Protein AF-E1YMV3-F1 (afdb_monomer_lite)

Structure (mmCIF, N/CA/C/O backbone):
data_AF-E1YMV3-F1
#
_entry.id   AF-E1YMV3-F1
#
loop_
_atom_site.group_PDB
_atom_site.id
_atom_site.type_symbol
_atom_site.label_atom_id
_atom_site.label_alt_id
_atom_site.label_comp_id
_atom_site.label_asym_id
_atom_site.label_entity_id
_atom_site.label_seq_id
_atom_site.pdbx_PDB_ins_code
_atom_site.Cartn_x
_atom_site.Cartn_y
_atom_site.Cartn_z
_atom_site.occupancy
_atom_site.B_iso_or_equiv
_atom_site.auth_seq_id
_atom_site.auth_comp_id
_atom_site.auth_asym_id
_atom_site.auth_atom_id
_atom_site.pdbx_PDB_model_num
ATOM 1 N N . MET A 1 1 ? -2.295 -1.843 -20.669 1.00 84.31 1 MET A N 1
ATOM 2 C CA . MET A 1 1 ? -0.876 -1.654 -20.271 1.00 84.31 1 MET A CA 1
ATOM 3 C C . MET A 1 1 ? -0.153 -2.985 -20.143 1.00 84.31 1 MET A C 1
ATOM 5 O O . MET A 1 1 ? 0.950 -3.096 -20.660 1.00 84.31 1 MET A O 1
ATOM 9 N N . LEU A 1 2 ? -0.796 -4.000 -19.557 1.00 87.81 2 LEU A N 1
ATOM 10 C CA . LEU A 1 2 ? -0.276 -5.368 -19.512 1.00 87.81 2 LEU A CA 1
ATOM 11 C C . LEU A 1 2 ? -0.011 -5.968 -20.907 1.00 87.81 2 LEU A C 1
ATOM 13 O O . LEU A 1 2 ? 1.105 -6.390 -21.180 1.00 87.81 2 LEU A O 1
ATOM 17 N N . GLU A 1 3 ? -0.983 -5.900 -21.824 1.00 93.12 3 GLU A N 1
ATOM 18 C CA . GLU A 1 3 ? -0.816 -6.355 -23.223 1.00 93.12 3 GLU A CA 1
ATOM 19 C C . GLU A 1 3 ? 0.277 -5.584 -23.975 1.00 93.12 3 GLU A C 1
ATOM 21 O O . GLU A 1 3 ? 0.974 -6.127 -24.826 1.00 93.12 3 GLU A O 1
ATOM 26 N N . LYS A 1 4 ? 0.473 -4.313 -23.602 1.00 94.38 4 LYS A N 1
ATOM 27 C CA . LYS A 1 4 ? 1.541 -3.448 -24.121 1.00 94.38 4 LYS A CA 1
ATOM 28 C C . LYS A 1 4 ? 2.890 -3.688 -23.429 1.00 94.38 4 LYS A C 1
ATOM 30 O O . LYS A 1 4 ? 3.837 -2.967 -23.702 1.00 94.38 4 LYS A O 1
ATOM 35 N N . ARG A 1 5 ? 2.984 -4.680 -22.535 1.00 91.81 5 ARG A N 1
ATOM 36 C CA . ARG A 1 5 ? 4.198 -5.076 -21.798 1.00 91.81 5 ARG A CA 1
ATOM 37 C C . ARG A 1 5 ? 4.807 -3.976 -20.922 1.00 91.81 5 ARG A C 1
ATOM 39 O O . ARG A 1 5 ? 5.992 -3.998 -20.610 1.00 91.81 5 ARG A O 1
ATOM 46 N N . HIS A 1 6 ? 3.997 -3.017 -20.476 1.00 93.06 6 HIS A N 1
ATOM 47 C CA . HIS A 1 6 ? 4.440 -1.952 -19.572 1.00 93.06 6 HIS A CA 1
ATOM 48 C C . 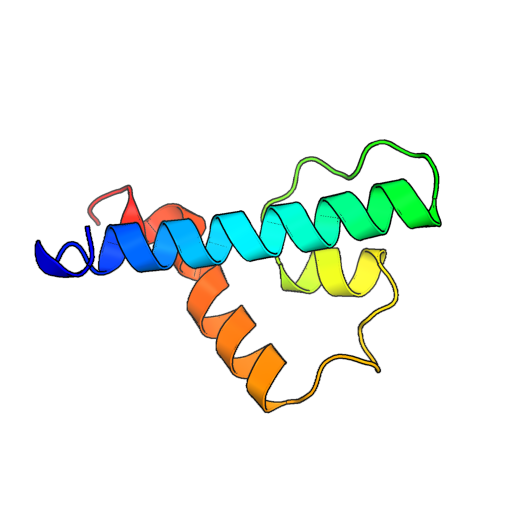HIS A 1 6 ? 4.424 -2.441 -18.112 1.00 93.06 6 HIS A C 1
ATOM 50 O O . HIS A 1 6 ? 3.633 -1.966 -17.295 1.00 93.06 6 HIS A O 1
ATOM 56 N N . TYR A 1 7 ? 5.259 -3.431 -17.787 1.00 93.00 7 TYR A N 1
ATOM 57 C CA . TYR A 1 7 ? 5.187 -4.162 -16.515 1.00 93.00 7 TYR A CA 1
ATOM 58 C C . TYR A 1 7 ? 5.541 -3.314 -15.289 1.00 93.00 7 TYR A C 1
ATOM 60 O O . TYR A 1 7 ? 4.860 -3.422 -14.276 1.00 93.00 7 TYR A O 1
ATOM 68 N N . LEU A 1 8 ? 6.518 -2.406 -15.392 1.00 92.31 8 LEU A N 1
ATOM 69 C CA . LEU A 1 8 ? 6.844 -1.482 -14.295 1.00 92.31 8 LEU A CA 1
ATOM 70 C C . LEU A 1 8 ? 5.645 -0.598 -13.932 1.00 92.31 8 LEU A C 1
ATOM 72 O O . LEU A 1 8 ? 5.274 -0.485 -12.767 1.00 92.31 8 LEU A O 1
ATOM 76 N N . TYR A 1 9 ? 4.971 -0.043 -14.941 1.00 93.56 9 TYR A N 1
ATOM 77 C CA . TYR A 1 9 ? 3.755 0.738 -14.726 1.00 93.56 9 TYR A CA 1
ATOM 78 C C . TYR A 1 9 ? 2.626 -0.103 -14.120 1.00 93.56 9 TYR A C 1
ATOM 80 O O . TYR A 1 9 ? 1.897 0.378 -13.256 1.00 93.56 9 TYR A O 1
ATOM 88 N N . MET A 1 10 ? 2.482 -1.362 -14.545 1.00 95.31 10 MET A N 1
ATOM 89 C CA . MET A 1 10 ? 1.519 -2.278 -13.928 1.00 95.31 10 MET A CA 1
ATOM 90 C C . MET A 1 10 ? 1.843 -2.518 -12.449 1.00 95.31 10 MET A C 1
ATOM 92 O O . MET A 1 10 ? 0.940 -2.435 -11.625 1.00 95.31 10 MET A O 1
ATOM 96 N N . GLY A 1 11 ? 3.115 -2.721 -12.102 1.00 95.19 11 GLY A N 1
ATOM 97 C CA . GLY A 1 11 ? 3.562 -2.852 -10.716 1.00 95.19 11 GLY A CA 1
ATOM 98 C C . GLY A 1 11 ? 3.258 -1.615 -9.866 1.00 95.19 11 GLY A C 1
ATOM 99 O O . GLY A 1 11 ? 2.713 -1.730 -8.769 1.00 95.19 11 GLY A O 1
ATOM 100 N N . PHE A 1 12 ? 3.496 -0.417 -10.410 1.00 96.06 12 PHE A N 1
ATOM 101 C CA . PHE A 1 12 ? 3.080 0.839 -9.777 1.00 96.06 12 PHE A CA 1
ATOM 102 C C . PHE A 1 12 ? 1.562 0.898 -9.539 1.00 96.06 12 PHE A C 1
ATOM 104 O O . PHE A 1 12 ? 1.112 1.328 -8.477 1.00 96.06 12 PHE A O 1
ATOM 111 N N . MET A 1 13 ? 0.758 0.438 -10.499 1.00 97.00 13 MET A N 1
ATOM 112 C CA . MET A 1 13 ? -0.699 0.403 -10.353 1.00 97.00 13 MET A CA 1
ATOM 113 C C . MET A 1 13 ? -1.171 -0.610 -9.309 1.00 97.00 13 MET A C 1
ATOM 115 O O . MET A 1 13 ? -2.113 -0.314 -8.569 1.00 97.00 13 MET A O 1
ATOM 119 N N . CYS A 1 14 ? -0.507 -1.761 -9.190 1.00 97.06 14 CYS A N 1
ATOM 120 C CA . CYS A 1 14 ? -0.760 -2.708 -8.106 1.00 97.06 14 CYS A CA 1
ATOM 121 C C . CYS A 1 14 ? -0.472 -2.065 -6.742 1.00 97.06 14 CYS A C 1
ATOM 123 O O . CYS A 1 14 ? -1.340 -2.088 -5.870 1.00 97.06 14 CYS A O 1
ATOM 125 N N . HIS A 1 15 ? 0.678 -1.394 -6.591 1.00 97.88 15 HIS A N 1
ATOM 126 C CA . HIS A 1 15 ? 1.005 -0.638 -5.378 1.00 97.88 15 HIS A CA 1
ATOM 127 C C . HIS A 1 15 ? -0.091 0.385 -5.032 1.00 97.88 15 HIS A C 1
ATOM 129 O O . HIS A 1 15 ? -0.604 0.398 -3.913 1.00 97.88 15 HIS A O 1
ATOM 135 N N . GLN A 1 16 ? -0.491 1.224 -5.998 1.00 97.69 16 GLN A N 1
ATOM 136 C CA . GLN A 1 16 ? -1.522 2.247 -5.781 1.00 97.69 16 GLN A CA 1
ATOM 137 C C . GLN A 1 16 ? -2.872 1.637 -5.391 1.00 97.69 16 GLN A C 1
ATOM 139 O O . GLN A 1 16 ? -3.544 2.159 -4.504 1.00 97.69 16 GLN A O 1
ATOM 144 N N . SER A 1 17 ? -3.261 0.522 -6.011 1.00 98.19 17 SER A N 1
ATOM 145 C CA . SER A 1 17 ? -4.528 -0.155 -5.712 1.00 98.19 17 SER A CA 1
ATOM 146 C C . SER A 1 17 ? -4.571 -0.648 -4.263 1.00 98.19 17 SER A C 1
ATOM 148 O O . SER A 1 17 ? -5.540 -0.383 -3.548 1.00 98.19 17 SER A O 1
ATOM 150 N N . VAL A 1 18 ? -3.489 -1.281 -3.798 1.00 97.94 18 VAL A N 1
ATOM 151 C CA . VAL A 1 18 ? -3.363 -1.738 -2.407 1.00 97.94 18 VAL A CA 1
ATOM 152 C C . VAL A 1 18 ? -3.330 -0.556 -1.435 1.00 97.94 18 VAL A C 1
ATOM 154 O O . VAL A 1 18 ? -4.039 -0.573 -0.428 1.00 97.94 18 VAL A O 1
ATOM 157 N N . GLU A 1 19 ? -2.587 0.510 -1.749 1.00 98.38 19 GLU A N 1
ATOM 158 C CA . GLU A 1 19 ? -2.549 1.722 -0.922 1.00 98.38 19 GLU A CA 1
ATOM 159 C C . GLU A 1 19 ? -3.953 2.312 -0.725 1.00 98.38 19 GLU A C 1
ATOM 161 O O . GLU A 1 19 ? -4.340 2.640 0.400 1.00 98.38 19 GLU A O 1
ATOM 166 N N . LYS A 1 20 ? -4.735 2.449 -1.807 1.00 98.19 20 LYS A N 1
ATOM 167 C CA . LYS A 1 20 ? -6.094 3.005 -1.726 1.00 98.19 20 LYS A CA 1
ATOM 168 C C . LYS A 1 20 ? -7.032 2.107 -0.939 1.00 98.19 20 LYS A C 1
ATOM 170 O O . LYS A 1 20 ? -7.815 2.635 -0.153 1.00 98.19 20 LYS A O 1
ATOM 175 N N . MET A 1 21 ? -6.922 0.789 -1.084 1.00 98.06 21 MET A N 1
ATOM 176 C CA . MET A 1 21 ? -7.697 -0.157 -0.284 1.00 98.06 21 MET A CA 1
ATOM 177 C C . MET A 1 21 ? -7.402 0.003 1.214 1.00 98.06 21 MET A C 1
ATOM 179 O O . MET A 1 21 ? -8.327 0.186 2.002 1.00 98.06 21 MET A O 1
ATOM 183 N N . LEU A 1 22 ? -6.128 0.018 1.615 1.00 98.25 22 LEU A N 1
ATOM 184 C CA . LEU A 1 22 ? -5.747 0.183 3.023 1.00 98.25 22 LEU A CA 1
ATOM 185 C C . LEU A 1 22 ? -6.187 1.544 3.581 1.00 98.25 22 LEU A C 1
ATOM 187 O O . LEU A 1 22 ? -6.704 1.630 4.695 1.00 98.25 22 LEU A O 1
ATOM 191 N N . LYS A 1 23 ? -6.049 2.615 2.791 1.00 98.38 23 LYS A N 1
ATOM 192 C CA . LYS A 1 23 ? -6.534 3.952 3.162 1.00 98.38 23 LYS A CA 1
ATOM 193 C C . LYS A 1 23 ? -8.058 4.000 3.295 1.00 98.38 23 LYS A C 1
ATOM 195 O O . LYS A 1 23 ? -8.553 4.636 4.221 1.00 98.38 23 LYS A O 1
ATOM 200 N N . ALA A 1 24 ? -8.799 3.308 2.431 1.00 98.38 24 ALA A N 1
ATOM 201 C CA . ALA A 1 24 ? -10.251 3.192 2.541 1.00 98.38 24 ALA A CA 1
ATOM 202 C C . ALA A 1 24 ? -10.664 2.431 3.809 1.00 98.38 24 ALA A C 1
ATOM 204 O O . ALA A 1 24 ? -11.554 2.886 4.523 1.00 98.38 24 ALA A O 1
ATOM 205 N N . ILE A 1 25 ? -9.976 1.333 4.141 1.00 98.19 25 ILE A N 1
ATOM 206 C CA . ILE A 1 25 ? -10.195 0.584 5.388 1.00 98.19 25 ILE A CA 1
ATOM 207 C C . ILE A 1 25 ? -9.929 1.475 6.606 1.00 98.19 25 ILE A C 1
ATOM 209 O O . ILE A 1 25 ? -10.716 1.472 7.550 1.00 98.19 25 ILE A O 1
ATOM 213 N N . TYR A 1 26 ? -8.861 2.277 6.579 1.00 98.50 26 TYR A N 1
ATOM 214 C CA . TYR A 1 26 ? -8.564 3.232 7.646 1.00 98.50 26 TYR A CA 1
ATOM 215 C C . TYR A 1 26 ? -9.709 4.239 7.840 1.00 98.50 26 TYR A C 1
ATOM 217 O O . TYR A 1 26 ? -10.194 4.412 8.957 1.00 98.50 26 TYR A O 1
ATOM 225 N N . VAL A 1 27 ? -10.194 4.859 6.757 1.00 98.44 27 VAL A N 1
ATOM 226 C CA . VAL A 1 27 ? -11.337 5.789 6.817 1.00 98.44 27 VAL A CA 1
ATOM 227 C C . VAL A 1 27 ? -12.584 5.087 7.350 1.00 98.44 27 VAL A C 1
ATOM 229 O O . VAL A 1 27 ? -13.239 5.615 8.241 1.00 98.44 27 VAL A O 1
ATOM 232 N N . ALA A 1 28 ? -12.895 3.891 6.850 1.00 98.25 28 ALA A N 1
ATOM 233 C CA . ALA A 1 28 ? -14.072 3.136 7.268 1.00 98.25 28 ALA A CA 1
ATOM 234 C C . ALA A 1 28 ? -14.029 2.754 8.757 1.00 98.25 28 ALA A C 1
ATOM 236 O O . ALA A 1 28 ? -15.061 2.750 9.421 1.00 98.25 28 ALA A O 1
ATOM 237 N N . LYS A 1 29 ? -12.839 2.448 9.289 1.00 97.56 29 LYS A N 1
ATOM 238 C CA . LYS A 1 29 ? -12.654 2.014 10.678 1.00 97.56 29 LYS A CA 1
ATOM 239 C C . LYS A 1 29 ? -12.587 3.171 11.672 1.00 97.56 29 LYS A C 1
ATOM 241 O O . LYS A 1 29 ? -13.087 3.035 12.784 1.00 97.56 29 LYS A O 1
ATOM 246 N N . PHE A 1 30 ? -11.952 4.281 11.299 1.00 97.25 30 PHE A N 1
ATOM 247 C CA . PHE A 1 30 ? -11.648 5.370 12.235 1.00 97.25 30 PHE A CA 1
ATOM 248 C C . PHE A 1 30 ? -12.418 6.663 11.956 1.00 97.25 30 PHE A C 1
ATOM 250 O O . PHE A 1 30 ? -12.438 7.541 12.811 1.00 97.25 30 PHE A O 1
ATOM 257 N N . GLY A 1 31 ? -13.021 6.821 10.774 1.00 97.12 31 GLY A N 1
ATOM 258 C CA . GLY A 1 31 ? -13.672 8.071 10.362 1.00 97.12 31 GLY A CA 1
ATOM 259 C C . GLY A 1 31 ? -12.703 9.249 10.190 1.00 97.12 31 GLY A C 1
ATOM 260 O O . GLY A 1 31 ? -13.133 10.396 10.114 1.00 97.12 31 GLY A O 1
ATOM 261 N N . LEU A 1 32 ? -11.395 8.979 10.146 1.00 96.81 32 LEU A N 1
ATOM 262 C CA . LEU A 1 32 ? -10.336 9.979 10.045 1.00 96.81 32 LEU A CA 1
ATOM 263 C C . LEU A 1 32 ? -9.678 9.941 8.668 1.00 96.81 32 LEU A C 1
ATOM 265 O O . LEU A 1 32 ? -9.641 8.907 7.998 1.00 96.81 32 LEU A O 1
ATOM 269 N N . VAL A 1 33 ? -9.083 11.067 8.281 1.00 96.81 33 VAL A N 1
ATOM 270 C CA . VAL A 1 33 ? -8.229 11.132 7.093 1.00 96.81 33 VAL A CA 1
ATOM 271 C C . VAL A 1 33 ? -6.979 10.271 7.338 1.00 96.81 33 VAL A C 1
ATOM 273 O O . VAL A 1 33 ? -6.315 10.449 8.363 1.00 96.81 33 VAL A O 1
ATOM 276 N N . PRO A 1 34 ? -6.640 9.331 6.438 1.00 97.00 34 PRO A N 1
ATOM 277 C CA . PRO A 1 34 ? -5.463 8.493 6.597 1.00 97.00 34 PRO A CA 1
ATOM 278 C C . PRO A 1 34 ? -4.184 9.322 6.424 1.00 97.00 34 PRO A C 1
ATOM 280 O O . PRO A 1 34 ? -4.184 10.310 5.684 1.00 97.00 34 PRO A O 1
ATOM 283 N N . PRO A 1 35 ? -3.067 8.919 7.053 1.00 96.06 35 PRO A N 1
ATOM 284 C CA . PRO A 1 35 ? -1.813 9.648 6.933 1.00 96.06 35 PRO A CA 1
ATOM 285 C C . PRO A 1 35 ? -1.322 9.710 5.483 1.00 96.06 35 PRO A C 1
ATOM 287 O O . PRO A 1 35 ? -1.512 8.784 4.684 1.00 96.06 35 PRO A O 1
ATOM 290 N N . TYR A 1 36 ? -0.630 10.801 5.153 1.00 95.50 36 TYR A N 1
ATOM 291 C CA . TYR A 1 36 ? -0.033 11.019 3.837 1.00 95.50 36 TYR A CA 1
ATOM 292 C C . TYR A 1 36 ? 1.288 10.249 3.687 1.00 95.50 36 TYR A C 1
ATOM 294 O O . TYR A 1 36 ? 2.374 10.815 3.618 1.00 95.50 36 TYR A O 1
ATOM 302 N N . ILE A 1 37 ? 1.179 8.921 3.691 1.00 96.38 37 ILE A N 1
ATOM 303 C CA . ILE A 1 37 ? 2.284 7.977 3.506 1.00 96.38 37 ILE A CA 1
ATOM 304 C C . ILE A 1 37 ? 1.945 6.974 2.396 1.00 96.38 37 ILE A C 1
ATOM 306 O O . ILE A 1 37 ? 0.769 6.746 2.095 1.00 96.38 37 ILE A O 1
ATOM 310 N N . HIS A 1 38 ? 2.983 6.372 1.812 1.00 95.88 38 HIS A N 1
ATOM 311 C CA . HIS A 1 38 ? 2.896 5.357 0.746 1.00 95.88 38 HIS A CA 1
ATOM 312 C C . HIS A 1 38 ? 3.461 3.990 1.172 1.00 95.88 38 HIS A C 1
ATOM 314 O O . HIS A 1 38 ? 3.576 3.067 0.376 1.00 95.88 38 HIS A O 1
ATOM 320 N N . LYS A 1 39 ? 3.875 3.870 2.436 1.00 95.94 39 LYS A N 1
ATOM 321 C CA . LYS A 1 39 ? 4.438 2.642 3.002 1.00 95.94 39 LYS A CA 1
ATOM 322 C C . LYS A 1 39 ? 3.304 1.670 3.336 1.00 95.94 39 LYS A C 1
ATOM 324 O O . LYS A 1 39 ? 2.511 1.950 4.236 1.00 95.94 39 LYS A O 1
ATOM 329 N N . LEU A 1 40 ? 3.184 0.596 2.554 1.00 97.56 40 LEU A N 1
ATOM 330 C CA . LEU A 1 40 ? 2.069 -0.354 2.630 1.00 97.56 40 LEU A CA 1
ATOM 331 C C . LEU A 1 40 ? 2.076 -1.148 3.942 1.00 97.56 40 LEU A C 1
ATOM 333 O O . LEU A 1 40 ? 1.042 -1.237 4.599 1.00 97.56 40 LEU A O 1
ATOM 337 N N . ASP A 1 41 ? 3.245 -1.621 4.367 1.00 95.94 41 ASP A N 1
ATOM 338 C CA . ASP A 1 41 ? 3.507 -2.217 5.682 1.00 95.94 41 ASP A CA 1
ATOM 339 C C . ASP A 1 41 ? 2.968 -1.334 6.817 1.00 95.94 41 ASP A C 1
ATOM 341 O O . ASP A 1 41 ? 2.196 -1.783 7.670 1.00 95.94 41 ASP A O 1
ATOM 345 N N . LYS A 1 42 ? 3.267 -0.029 6.775 1.00 97.19 42 LYS A N 1
ATOM 346 C CA . LYS A 1 42 ? 2.804 0.897 7.807 1.00 97.19 42 LYS A CA 1
ATOM 347 C C . LYS A 1 42 ? 1.291 1.097 7.782 1.00 97.19 42 LYS A C 1
ATOM 349 O O . LYS A 1 42 ? 0.669 1.235 8.834 1.00 97.19 42 LYS A O 1
ATOM 354 N N . LEU A 1 43 ? 0.683 1.116 6.599 1.00 98.00 43 LEU A N 1
ATOM 355 C CA . LEU A 1 43 ? -0.770 1.211 6.452 1.00 98.00 43 LEU A CA 1
ATOM 356 C C . LEU A 1 43 ? -1.486 -0.060 6.954 1.00 98.00 43 LEU A C 1
ATOM 358 O O . LEU A 1 43 ? -2.553 0.050 7.562 1.00 98.00 43 LEU A O 1
ATOM 362 N N . ILE A 1 44 ? -0.895 -1.247 6.781 1.00 97.75 44 ILE A N 1
ATOM 363 C CA . ILE A 1 44 ? -1.401 -2.508 7.356 1.00 97.75 44 ILE A CA 1
ATOM 364 C C . ILE A 1 44 ? -1.396 -2.442 8.889 1.00 97.75 44 ILE A C 1
ATOM 366 O O . ILE A 1 44 ? -2.389 -2.789 9.534 1.00 97.75 44 ILE A O 1
ATOM 370 N N . GLU A 1 45 ? -0.315 -1.938 9.490 1.00 96.94 45 GLU A N 1
ATOM 371 C CA . GLU A 1 45 ? -0.250 -1.748 10.944 1.00 96.94 45 GLU A CA 1
ATOM 372 C C . GLU A 1 45 ? -1.333 -0.786 11.442 1.00 96.94 45 GLU A C 1
ATOM 374 O O . GLU A 1 45 ? -2.054 -1.092 12.390 1.00 96.94 45 GLU A O 1
ATOM 379 N N . LEU A 1 46 ? -1.484 0.364 10.779 1.00 97.50 46 LEU A N 1
ATOM 380 C CA . LEU A 1 46 ? -2.439 1.406 11.166 1.00 97.50 46 LEU A CA 1
ATOM 381 C C . LEU A 1 46 ? -3.899 0.967 11.031 1.00 97.50 46 LEU A C 1
ATOM 383 O O . LEU A 1 46 ? -4.753 1.419 11.788 1.00 97.50 46 LEU A O 1
ATOM 387 N N . THR A 1 47 ? -4.200 0.080 10.085 1.00 97.00 47 THR A N 1
ATOM 388 C CA . THR A 1 47 ? -5.538 -0.513 9.940 1.00 97.00 47 THR A CA 1
ATOM 389 C C . THR A 1 47 ? -5.797 -1.631 10.957 1.00 97.00 47 THR A C 1
ATOM 391 O O . THR A 1 47 ? -6.948 -2.032 11.161 1.00 97.00 47 THR A O 1
ATOM 394 N N . GLY A 1 48 ? -4.763 -2.095 11.668 1.00 96.00 48 GLY A N 1
ATOM 395 C CA . GLY A 1 48 ? -4.838 -3.219 12.598 1.00 96.00 48 GLY A CA 1
ATOM 396 C C . GLY A 1 48 ? -5.020 -4.563 11.892 1.00 96.00 48 GLY A C 1
ATOM 397 O O . GLY A 1 48 ? -5.604 -5.471 12.475 1.00 96.00 48 GLY A O 1
ATOM 398 N N . LEU A 1 49 ? -4.566 -4.676 10.639 1.00 95.69 49 LEU A N 1
ATOM 399 C CA . LEU A 1 49 ? -4.693 -5.883 9.816 1.00 95.69 49 LEU A CA 1
ATOM 400 C C . LEU A 1 49 ? -3.487 -6.820 9.910 1.00 95.69 49 LEU A C 1
ATOM 402 O O . LEU A 1 49 ? -3.510 -7.877 9.299 1.00 95.69 49 LEU A O 1
ATOM 406 N N . LYS A 1 50 ? -2.463 -6.475 10.696 1.00 93.50 50 LYS A N 1
ATOM 407 C CA . LYS A 1 50 ? -1.203 -7.231 10.794 1.00 93.50 50 LYS A CA 1
ATOM 408 C C . LYS A 1 50 ? -1.382 -8.748 10.956 1.00 93.50 50 LYS A C 1
ATOM 410 O O . LYS A 1 50 ? -0.676 -9.506 10.316 1.00 93.50 50 LYS A O 1
ATOM 415 N N . ASN A 1 51 ? -2.349 -9.185 11.765 1.00 93.38 51 ASN A N 1
ATOM 416 C CA . ASN A 1 51 ? -2.598 -10.613 12.017 1.00 93.38 51 ASN A CA 1
ATOM 417 C C . ASN A 1 51 ? -3.578 -11.264 11.021 1.00 93.38 51 ASN A C 1
ATOM 419 O O . ASN A 1 51 ? -3.836 -12.458 11.113 1.00 93.38 51 ASN A O 1
ATOM 423 N N . ALA A 1 52 ? -4.191 -10.474 10.138 1.00 93.62 52 ALA A N 1
ATOM 424 C CA . ALA A 1 52 ? -5.127 -10.937 9.115 1.00 93.62 52 ALA A CA 1
ATOM 425 C C . ALA A 1 52 ? -4.460 -11.099 7.740 1.00 93.62 52 ALA A C 1
ATOM 427 O O . ALA A 1 52 ? -5.043 -11.719 6.854 1.00 93.62 52 ALA A O 1
ATOM 428 N N . VAL A 1 53 ? -3.268 -10.524 7.564 1.00 94.50 53 VAL A N 1
ATOM 429 C CA . VAL A 1 53 ? -2.453 -10.647 6.355 1.00 94.50 53 VAL A CA 1
ATOM 430 C C . VAL A 1 53 ? -1.603 -11.911 6.473 1.00 94.50 53 VAL A C 1
ATOM 432 O O . VAL A 1 53 ? -0.945 -12.115 7.491 1.00 94.50 53 VAL A O 1
ATOM 435 N N . SER A 1 54 ? -1.651 -12.777 5.462 1.00 96.56 54 SER A N 1
ATOM 436 C CA . SER A 1 54 ? -0.824 -13.991 5.413 1.00 96.56 54 SER A CA 1
ATOM 437 C C . SER A 1 54 ? 0.620 -13.678 5.007 1.00 96.56 54 SER A C 1
ATOM 439 O O . SER A 1 54 ? 0.879 -12.63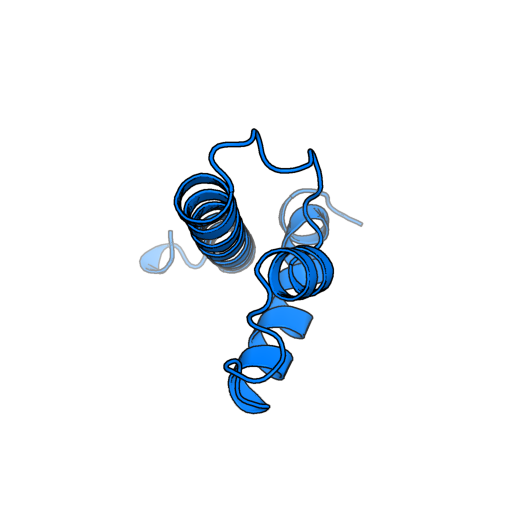2 4.418 1.00 96.56 54 SER A O 1
ATOM 441 N N . GLU A 1 55 ? 1.547 -14.609 5.240 1.00 95.81 55 GLU A N 1
ATOM 442 C CA . GLU A 1 55 ? 2.950 -14.472 4.804 1.00 95.81 55 GLU A CA 1
ATOM 443 C C . GLU A 1 55 ? 3.057 -14.208 3.292 1.00 95.81 55 GLU A C 1
ATOM 445 O O . GLU A 1 55 ? 3.615 -13.192 2.900 1.00 95.81 55 GLU A O 1
ATOM 450 N N . ASP A 1 56 ? 2.379 -14.996 2.446 1.00 97.25 56 ASP A N 1
ATOM 451 C CA . ASP A 1 56 ? 2.362 -14.773 0.986 1.00 97.25 56 ASP A CA 1
ATOM 452 C C . ASP A 1 56 ? 1.869 -13.367 0.587 1.00 97.25 56 ASP A C 1
ATOM 454 O O . ASP A 1 56 ? 2.264 -12.805 -0.436 1.00 97.25 56 ASP A O 1
ATOM 458 N N . GLN A 1 57 ? 0.959 -12.787 1.376 1.00 96.00 57 GLN A N 1
ATOM 459 C CA . GLN A 1 57 ? 0.488 -11.428 1.133 1.00 96.00 57 GLN A CA 1
ATOM 460 C C . GLN A 1 57 ? 1.526 -10.404 1.586 1.00 96.00 57 GLN A C 1
ATOM 462 O O . GLN A 1 57 ? 1.664 -9.380 0.926 1.00 96.00 57 GLN A O 1
ATOM 467 N N . TYR A 1 58 ? 2.252 -10.659 2.674 1.00 95.69 58 TYR A N 1
ATOM 468 C CA . TYR A 1 58 ? 3.376 -9.826 3.090 1.00 95.69 58 TYR A CA 1
ATOM 469 C C . TYR A 1 58 ? 4.509 -9.837 2.062 1.00 95.69 58 TYR A C 1
ATOM 471 O O . TYR A 1 58 ? 4.979 -8.760 1.700 1.00 95.69 58 TYR A O 1
ATOM 479 N N . ASP A 1 59 ? 4.848 -10.999 1.506 1.00 96.75 59 ASP A N 1
ATOM 480 C CA . ASP A 1 59 ? 5.838 -11.114 0.430 1.00 96.75 59 ASP A CA 1
ATOM 481 C C . ASP A 1 59 ? 5.439 -10.257 -0.783 1.00 96.75 59 ASP A C 1
ATOM 483 O O . ASP A 1 59 ? 6.226 -9.452 -1.286 1.00 96.75 59 ASP A O 1
ATOM 487 N N . LEU A 1 60 ? 4.168 -10.332 -1.201 1.00 96.06 60 LEU A N 1
ATOM 488 C CA . LEU A 1 60 ? 3.642 -9.470 -2.262 1.00 96.06 60 LEU A CA 1
ATOM 489 C C . LEU A 1 60 ? 3.737 -7.977 -1.899 1.00 96.06 60 LEU A C 1
ATOM 491 O O . LEU A 1 60 ? 4.034 -7.141 -2.754 1.00 96.06 60 LEU A O 1
ATOM 495 N N . ILE A 1 61 ? 3.451 -7.607 -0.651 1.00 96.94 61 ILE A N 1
ATOM 496 C CA . ILE A 1 61 ? 3.543 -6.215 -0.197 1.00 96.94 61 ILE A CA 1
ATOM 497 C C . ILE A 1 61 ? 4.986 -5.711 -0.290 1.00 96.94 61 ILE A C 1
ATOM 499 O O . ILE A 1 61 ? 5.198 -4.601 -0.791 1.00 96.94 61 ILE A O 1
ATOM 503 N N . ASP A 1 62 ? 5.955 -6.521 0.124 1.00 95.81 62 ASP A N 1
ATOM 504 C CA . ASP A 1 62 ? 7.377 -6.189 0.070 1.00 95.81 62 ASP A CA 1
ATOM 505 C C . ASP A 1 62 ? 7.865 -5.994 -1.372 1.00 95.81 62 ASP A C 1
ATOM 507 O O . ASP A 1 62 ? 8.592 -5.035 -1.652 1.00 95.81 62 ASP A O 1
ATOM 511 N N . GLU A 1 63 ? 7.379 -6.801 -2.320 1.00 96.00 63 GLU A N 1
ATOM 512 C CA . GLU A 1 63 ? 7.632 -6.600 -3.753 1.00 96.00 63 GLU A CA 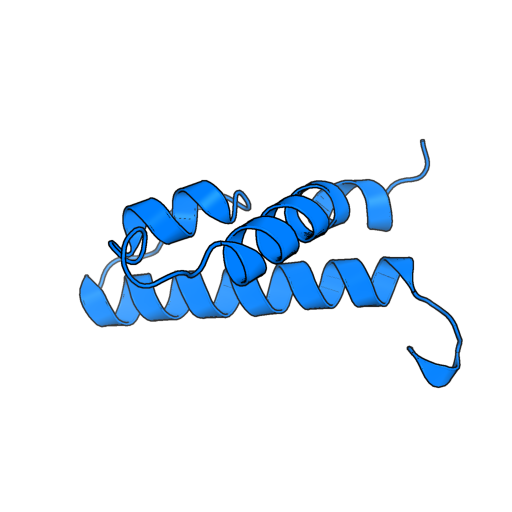1
ATOM 513 C C . GLU A 1 63 ? 7.028 -5.290 -4.289 1.00 96.00 63 GLU A C 1
ATOM 515 O O . GLU A 1 63 ? 7.619 -4.616 -5.139 1.00 96.00 63 GLU A O 1
ATOM 520 N N . LEU A 1 64 ? 5.847 -4.894 -3.800 1.00 96.69 64 LEU A N 1
ATOM 521 C CA . LEU A 1 64 ? 5.135 -3.707 -4.279 1.00 96.69 64 LEU A CA 1
ATOM 522 C C . LEU A 1 64 ? 5.674 -2.390 -3.709 1.00 96.69 64 LEU A C 1
ATOM 524 O O . LEU A 1 64 ? 5.550 -1.352 -4.367 1.00 96.69 64 LEU A O 1
ATOM 528 N N . ILE A 1 65 ? 6.238 -2.373 -2.498 1.00 95.56 65 ILE A N 1
ATOM 529 C CA . ILE A 1 65 ? 6.758 -1.155 -1.846 1.00 95.56 65 ILE A CA 1
ATOM 530 C C . ILE A 1 65 ? 7.728 -0.351 -2.740 1.00 95.56 65 ILE A C 1
ATOM 532 O O . ILE A 1 65 ? 7.473 0.845 -2.945 1.00 95.56 65 ILE A O 1
ATOM 536 N N . PRO A 1 66 ? 8.807 -0.931 -3.306 1.00 94.94 66 PRO A N 1
ATOM 537 C CA . PRO A 1 66 ? 9.769 -0.167 -4.106 1.00 94.94 66 PRO A CA 1
ATOM 538 C C . PRO A 1 66 ? 9.161 0.392 -5.400 1.00 94.94 66 PRO A C 1
ATOM 540 O O . PRO A 1 66 ? 9.565 1.465 -5.868 1.00 94.94 66 PRO A O 1
ATOM 543 N N . LEU A 1 67 ? 8.143 -0.280 -5.949 1.00 95.12 67 LEU A N 1
ATOM 544 C CA . LEU A 1 67 ? 7.494 0.088 -7.210 1.00 95.12 67 LEU A CA 1
ATOM 545 C C . LEU A 1 67 ? 6.737 1.413 -7.128 1.00 95.12 67 LEU A C 1
ATOM 547 O O . LEU A 1 67 ? 6.453 2.010 -8.165 1.00 95.12 67 LEU A O 1
ATOM 551 N N . ASN A 1 68 ? 6.472 1.941 -5.929 1.00 94.00 68 ASN A N 1
ATOM 552 C CA . ASN A 1 68 ? 5.955 3.298 -5.811 1.00 94.00 68 ASN A CA 1
ATOM 553 C C . ASN A 1 68 ? 6.915 4.329 -6.414 1.00 94.00 68 ASN A C 1
ATOM 555 O O . ASN A 1 68 ? 6.462 5.290 -7.023 1.00 94.00 68 ASN A O 1
ATOM 559 N N . ILE A 1 69 ? 8.229 4.165 -6.259 1.00 91.94 69 ILE A N 1
ATOM 560 C CA . ILE A 1 69 ? 9.220 5.142 -6.734 1.00 91.94 69 ILE A CA 1
ATOM 561 C C . ILE A 1 69 ? 9.927 4.613 -7.982 1.00 91.94 69 ILE A C 1
ATOM 563 O O . ILE A 1 69 ? 9.893 5.257 -9.029 1.00 91.94 69 ILE A O 1
ATOM 567 N N . GLN A 1 70 ? 10.499 3.414 -7.901 1.00 91.00 70 GLN A N 1
ATOM 568 C CA . GLN A 1 70 ? 11.406 2.882 -8.924 1.00 91.00 70 GLN A CA 1
ATOM 569 C C . GLN A 1 70 ? 10.729 2.639 -10.277 1.00 91.00 70 GLN A C 1
ATOM 571 O O . GLN A 1 70 ? 11.362 2.750 -11.319 1.00 91.00 70 GLN A O 1
ATOM 576 N N . ALA A 1 71 ? 9.424 2.365 -10.295 1.00 90.06 71 ALA A N 1
ATOM 577 C CA . ALA A 1 71 ? 8.698 2.163 -11.547 1.00 90.06 71 ALA A CA 1
ATOM 578 C C . ALA A 1 71 ? 8.463 3.458 -12.347 1.00 90.06 71 ALA A C 1
ATOM 580 O O . ALA A 1 71 ? 8.023 3.397 -13.496 1.00 90.06 71 ALA A O 1
ATOM 581 N N . ARG A 1 72 ? 8.688 4.628 -11.734 1.00 89.38 72 ARG A N 1
ATOM 582 C CA . ARG A 1 72 ? 8.384 5.945 -12.316 1.00 89.38 72 ARG A CA 1
ATOM 583 C C . ARG A 1 72 ? 9.626 6.774 -12.613 1.00 89.38 72 ARG A C 1
ATOM 585 O O . ARG A 1 72 ? 9.568 7.633 -13.488 1.00 89.38 72 ARG A O 1
ATOM 592 N N . TYR A 1 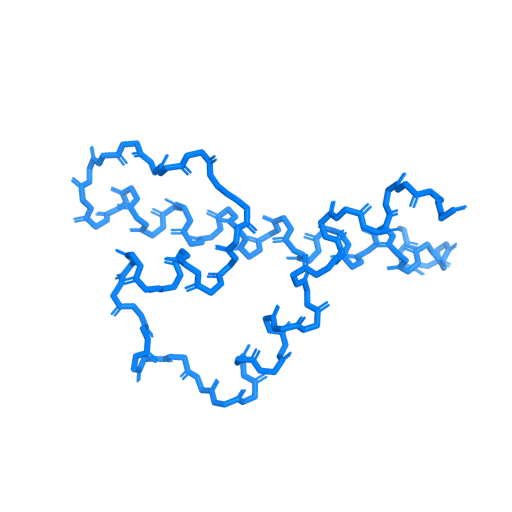73 ? 10.715 6.524 -11.896 1.00 87.81 73 TYR A N 1
ATOM 593 C CA . TYR A 1 73 ? 11.947 7.291 -12.005 1.00 87.81 73 TYR A CA 1
ATOM 594 C C . TYR A 1 73 ? 13.085 6.361 -12.427 1.00 87.81 73 TYR A C 1
ATOM 596 O O . TYR A 1 73 ? 13.370 5.410 -11.696 1.00 87.81 73 TYR A O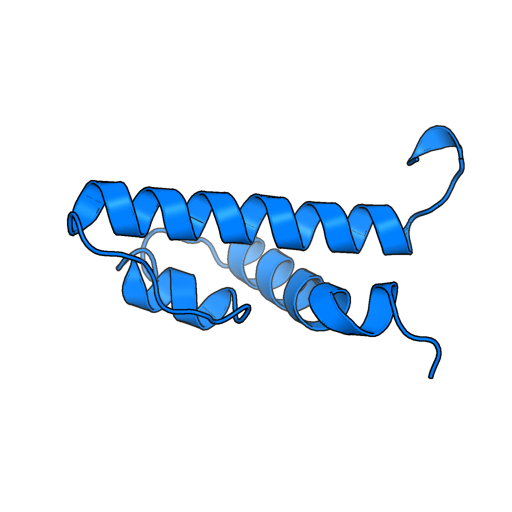 1
ATOM 604 N N . PRO A 1 74 ? 13.713 6.605 -13.592 1.00 79.12 74 PRO A N 1
ATOM 605 C CA . PRO A 1 74 ? 14.947 5.926 -13.966 1.00 79.12 74 PRO A CA 1
ATOM 606 C C . PRO A 1 74 ? 16.011 6.125 -12.881 1.00 79.12 74 PRO A C 1
ATOM 608 O O . PRO A 1 74 ? 16.050 7.184 -12.251 1.00 79.12 74 PRO A O 1
ATOM 611 N N . ALA A 1 75 ? 16.832 5.097 -12.670 1.00 70.44 75 ALA A N 1
ATOM 612 C CA . ALA A 1 75 ? 17.998 5.160 -11.792 1.00 70.44 75 ALA A CA 1
ATOM 613 C C . ALA A 1 7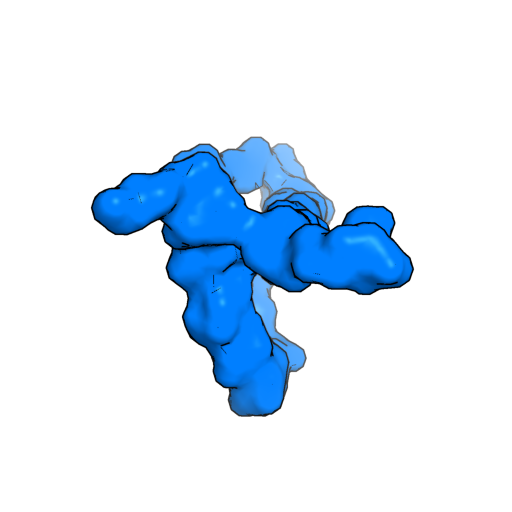5 ? 19.105 6.048 -12.376 1.00 70.44 75 ALA A C 1
ATOM 615 O O . ALA A 1 75 ? 19.205 6.118 -13.624 1.00 70.44 75 ALA A O 1
#

InterPro domains:
  IPR007842 HEPN domain [PF05168] (2-75)
  IPR007842 HEPN domain [PS50910] (1-75)

Secondary structure (DSSP, 8-state):
-TTTT-HHHHHHHHHHHHHHHHHHHHHHHHSSPPPS---HHHHHHHHT-TTTS-HHHHHHHHHHHHHHHHTTS--

Organism: NCBI:txid201089

pLDDT: mean 94.99, std 4.39, range [70.44, 98.5]

Radius of gyration: 13.31 Å; chains: 1; bounding box: 32×26×37 Å

Foldseek 3Di:
DVVVVLVLVVLLVVLVVLQVVLQVLLCVVPVDRDDPDSQNVVSCVSSVCVVVQDPVNVVSSVSSSVSNPPSVDPD

Sequence (75 aa):
MLEKRHYLYMGFMCHQSVEKMLKAIYVAKFGLVPPYIHKLDKLIELTGLKNAVSEDQYDLIDELIPLNIQARYPA